Protein AF-A0AAW8ALI7-F1 (afdb_monomer_lite)

Sequence (85 aa):
ALHGLDWQAVYDRYLPRLAHVQRREDLNDLLVQMIAELQVGHNRVGAGDVHQEARVPVGLLGADFRIVQGRYQIARLYPGDRLDP

Foldseek 3Di:
DQLPDPLVVLCVVLVVVVVVDDFPVSVQVSVQVSCVVSVDPPPHGDDDPHDDDDDDDDDDPQFDWDADPNDTDTPDHHDDPPPDD

InterPro domains:
  IPR012393 Tricorn protease [PTHR43253] (2-82)
  IPR028204 Tricorn protease C1 domain [PF14684] (2-36)
  IPR029045 ClpP/crotonase-like domain superfamily [SSF52096] (2-56)

pLDDT: mean 91.93, std 7.83, range [58.75, 98.38]

Radius of gyration: 23.32 Å; chains: 1; bounding box: 54×21×56 Å

Secondary structure (DSSP, 8-state):
-BTTB-HHHHHHHHGGGGGG--SHHHHHHHHHHHHHTT--TT-----SS---PPP--PPP-SEEEEEETTEEEEEEE----SS--

Organism: Klebsiella pneumoniae (NCBI:txid573)

Structure (mmCIF, N/CA/C/O backbone):
data_AF-A0AAW8ALI7-F1
#
_entry.id   AF-A0AAW8ALI7-F1
#
loop_
_atom_site.group_PDB
_atom_site.id
_atom_site.type_symbol
_atom_site.label_atom_id
_atom_site.label_alt_id
_atom_site.label_comp_id
_atom_site.label_asym_id
_atom_site.label_entity_id
_atom_site.label_seq_id
_atom_site.pdbx_PDB_ins_code
_atom_site.Cartn_x
_atom_site.Cartn_y
_atom_site.Cartn_z
_atom_site.occupancy
_atom_site.B_iso_or_equiv
_atom_site.auth_seq_id
_atom_site.auth_comp_id
_atom_site.auth_asym_id
_atom_site.auth_atom_id
_atom_site.pdbx_PDB_model_num
ATOM 1 N N . ALA A 1 1 ? 23.787 -0.761 -14.703 1.00 75.62 1 ALA A N 1
ATOM 2 C CA . ALA A 1 1 ? 22.969 -1.840 -14.120 1.00 75.62 1 ALA A CA 1
ATOM 3 C C . ALA A 1 1 ? 22.544 -1.426 -12.721 1.00 75.62 1 ALA A C 1
ATOM 5 O O . ALA A 1 1 ? 23.391 -0.967 -11.961 1.00 75.62 1 ALA A O 1
ATOM 6 N N . LEU A 1 2 ? 21.257 -1.533 -12.403 1.00 90.88 2 LEU A N 1
ATOM 7 C CA . LEU A 1 2 ? 20.716 -1.221 -11.081 1.00 90.88 2 LEU A CA 1
ATOM 8 C C . LEU A 1 2 ? 20.442 -2.545 -10.370 1.00 90.88 2 LEU A C 1
ATOM 10 O O . LEU A 1 2 ? 19.660 -3.345 -10.866 1.00 90.88 2 LEU A O 1
ATOM 14 N N . HIS A 1 3 ? 21.134 -2.808 -9.261 1.00 91.00 3 HIS A N 1
ATOM 15 C CA . HIS A 1 3 ? 21.039 -4.084 -8.537 1.00 91.00 3 HIS A CA 1
ATOM 16 C C . HIS A 1 3 ? 21.256 -5.330 -9.431 1.00 91.00 3 HIS A C 1
ATOM 18 O O . HIS A 1 3 ? 20.587 -6.346 -9.295 1.00 91.00 3 HIS A O 1
ATOM 24 N N . GLY A 1 4 ? 22.181 -5.235 -10.395 1.00 93.31 4 GLY A N 1
ATOM 25 C CA . GLY A 1 4 ? 22.468 -6.312 -11.355 1.00 93.31 4 GLY A CA 1
ATOM 26 C C . GLY A 1 4 ? 21.502 -6.404 -12.544 1.00 93.31 4 GLY A C 1
ATOM 27 O O . GLY A 1 4 ? 21.740 -7.206 -13.441 1.00 93.31 4 GLY A O 1
ATOM 28 N N . LEU A 1 5 ? 20.467 -5.561 -12.601 1.00 94.50 5 LEU A N 1
ATOM 29 C CA . LEU A 1 5 ? 19.485 -5.539 -13.685 1.00 94.50 5 LEU A CA 1
ATOM 30 C C . LEU A 1 5 ? 19.792 -4.472 -14.739 1.00 94.50 5 LEU A C 1
ATOM 32 O O . LEU A 1 5 ? 20.312 -3.386 -14.439 1.00 94.50 5 LEU A O 1
ATOM 36 N N . ASP A 1 6 ? 19.402 -4.764 -15.978 1.00 96.50 6 ASP A N 1
ATOM 37 C CA . ASP A 1 6 ? 19.192 -3.744 -17.001 1.00 96.50 6 ASP A CA 1
ATOM 38 C C . ASP A 1 6 ? 17.883 -3.008 -16.698 1.00 96.50 6 ASP A C 1
ATOM 40 O O . ASP A 1 6 ? 16.781 -3.500 -16.939 1.00 96.50 6 ASP A O 1
ATOM 44 N N . TRP A 1 7 ? 18.018 -1.817 -16.123 1.00 95.31 7 TRP A N 1
ATOM 45 C CA . TRP A 1 7 ? 16.870 -1.026 -15.704 1.00 95.31 7 TRP A CA 1
ATOM 46 C C . TRP A 1 7 ? 16.045 -0.498 -16.881 1.00 95.31 7 TRP A C 1
ATOM 48 O O . TRP A 1 7 ? 14.836 -0.325 -16.737 1.00 95.31 7 TRP A O 1
ATOM 58 N N . GLN A 1 8 ? 16.669 -0.289 -18.045 1.00 97.44 8 GLN A N 1
ATOM 59 C CA . GLN A 1 8 ? 15.948 0.136 -19.241 1.00 97.44 8 GLN A CA 1
ATOM 60 C C . GLN A 1 8 ? 15.068 -1.006 -19.754 1.00 97.44 8 GLN A C 1
ATOM 62 O O . GLN A 1 8 ? 13.883 -0.795 -19.986 1.00 97.44 8 GLN A O 1
ATOM 67 N N . ALA A 1 9 ? 15.596 -2.232 -19.809 1.00 97.88 9 ALA A N 1
ATOM 68 C CA . ALA A 1 9 ? 14.808 -3.407 -20.186 1.00 97.88 9 ALA A CA 1
ATOM 69 C C . ALA A 1 9 ? 13.641 -3.673 -19.215 1.00 97.88 9 ALA A C 1
ATOM 71 O O . ALA A 1 9 ? 12.549 -4.060 -19.638 1.00 97.88 9 ALA A O 1
ATOM 72 N N . VAL A 1 10 ? 13.844 -3.436 -17.911 1.00 97.88 10 VAL A N 1
ATOM 73 C CA . VAL A 1 10 ? 12.753 -3.479 -16.924 1.00 97.88 10 VAL A CA 1
ATOM 74 C C . VAL A 1 10 ? 11.715 -2.404 -17.243 1.00 97.88 10 VAL A C 1
ATOM 76 O O . VAL A 1 10 ? 10.542 -2.728 -17.361 1.00 97.88 10 VAL A O 1
ATOM 79 N N . TYR A 1 11 ? 12.110 -1.148 -17.449 1.00 97.38 11 TYR A N 1
ATOM 80 C CA . TYR A 1 11 ? 11.172 -0.086 -17.823 1.00 97.38 11 TYR A CA 1
ATOM 81 C C . TYR A 1 11 ? 10.373 -0.427 -19.094 1.00 97.38 11 TYR A C 1
ATOM 83 O O . TYR A 1 11 ? 9.142 -0.374 -19.077 1.00 97.38 11 TYR A O 1
ATOM 91 N N . ASP A 1 12 ? 11.048 -0.864 -20.158 1.00 98.38 12 ASP A N 1
ATOM 92 C CA . ASP A 1 12 ? 10.434 -1.197 -21.448 1.00 98.38 12 ASP A CA 1
ATOM 93 C C . ASP A 1 12 ? 9.421 -2.348 -21.329 1.00 98.38 12 ASP A C 1
ATOM 95 O O . ASP A 1 12 ? 8.400 -2.363 -22.018 1.00 98.38 12 ASP A O 1
ATOM 99 N N . ARG A 1 13 ? 9.648 -3.293 -20.407 1.00 98.06 13 ARG A N 1
ATOM 100 C CA . ARG A 1 13 ? 8.709 -4.387 -20.110 1.00 98.06 13 ARG A CA 1
ATOM 101 C C . ARG A 1 13 ? 7.403 -3.895 -19.479 1.00 98.06 13 ARG A C 1
ATOM 103 O O . ARG A 1 13 ? 6.352 -4.497 -19.714 1.00 98.06 13 ARG A O 1
ATOM 110 N N . TYR A 1 14 ? 7.454 -2.846 -18.660 1.00 98.19 14 TYR A N 1
ATOM 111 C CA . TYR A 1 14 ? 6.288 -2.336 -17.929 1.00 98.19 14 TYR A CA 1
ATOM 112 C C . TYR A 1 14 ? 5.591 -1.175 -18.646 1.00 98.19 14 TYR A C 1
ATOM 114 O O . TYR A 1 14 ? 4.383 -1.014 -18.477 1.00 98.19 14 TYR A O 1
ATOM 122 N N . LEU A 1 15 ? 6.298 -0.418 -19.490 1.00 98.31 15 LEU A N 1
ATOM 123 C CA . LEU A 1 15 ? 5.764 0.747 -20.199 1.00 98.31 15 LEU A CA 1
ATOM 124 C C . LEU A 1 15 ? 4.450 0.477 -20.966 1.00 98.31 15 LEU A C 1
ATOM 126 O O . LEU A 1 15 ? 3.511 1.254 -20.788 1.00 98.31 15 LEU A O 1
ATOM 130 N N . PRO A 1 16 ? 4.291 -0.612 -21.750 1.00 98.31 16 PRO A N 1
ATOM 131 C CA . PRO A 1 16 ? 3.046 -0.858 -22.485 1.00 98.31 16 PRO A CA 1
ATOM 132 C C . PRO A 1 16 ? 1.822 -1.026 -21.579 1.00 98.31 16 PRO A C 1
ATOM 134 O O . PRO A 1 16 ? 0.701 -0.720 -21.979 1.00 98.31 16 PRO A O 1
ATOM 137 N N . ARG A 1 17 ? 2.023 -1.483 -20.335 1.00 97.94 17 ARG A N 1
ATOM 138 C CA . ARG A 1 17 ? 0.936 -1.691 -19.371 1.00 97.94 17 ARG A CA 1
ATOM 139 C C . ARG A 1 17 ? 0.344 -0.378 -18.862 1.00 97.94 17 ARG A C 1
ATOM 141 O O . ARG A 1 17 ? -0.774 -0.390 -18.354 1.00 97.94 17 ARG A O 1
ATOM 148 N N . LEU A 1 18 ? 1.047 0.745 -19.040 1.00 97.38 18 LEU A N 1
ATOM 149 C CA . LEU A 1 18 ? 0.545 2.073 -18.690 1.00 97.38 18 LEU A CA 1
ATOM 150 C C . LEU A 1 18 ? -0.774 2.396 -19.410 1.00 97.38 18 LEU A C 1
ATOM 152 O O . LEU A 1 18 ? -1.617 3.079 -18.844 1.00 97.38 18 LEU A O 1
ATOM 156 N N . ALA A 1 19 ? -1.001 1.843 -20.607 1.00 98.06 19 ALA A N 1
ATOM 157 C CA . ALA A 1 19 ? -2.249 2.014 -21.354 1.00 98.06 19 ALA A CA 1
ATOM 158 C C . ALA A 1 19 ? -3.494 1.449 -20.635 1.00 98.06 19 ALA A C 1
ATOM 160 O O . ALA A 1 19 ? -4.618 1.808 -20.978 1.00 98.06 19 ALA A O 1
ATOM 161 N N . HIS A 1 20 ? -3.309 0.567 -19.648 1.00 97.25 20 HIS A N 1
ATOM 162 C CA . HIS A 1 20 ? -4.395 -0.041 -18.877 1.00 97.25 20 HIS A CA 1
ATOM 163 C C . HIS A 1 20 ? -4.641 0.641 -17.527 1.00 97.25 20 HIS A C 1
ATOM 165 O O . HIS A 1 20 ? -5.602 0.293 -16.846 1.00 97.25 20 HIS A O 1
ATOM 171 N N . VAL A 1 21 ? -3.810 1.611 -17.141 1.00 97.69 21 VAL A N 1
ATOM 172 C CA . VAL A 1 21 ? -3.971 2.373 -15.898 1.00 97.69 21 VAL A CA 1
ATOM 173 C C . VAL A 1 21 ? -5.174 3.304 -16.032 1.00 97.69 21 VAL A C 1
ATOM 175 O O . VAL A 1 21 ? -5.214 4.135 -16.935 1.00 97.69 21 VAL A O 1
ATOM 178 N N . GLN A 1 22 ? -6.151 3.173 -15.133 1.00 96.88 22 GLN A N 1
ATOM 179 C CA . GLN A 1 22 ? -7.348 4.021 -15.100 1.00 96.88 22 GLN A CA 1
ATOM 180 C C . GLN A 1 22 ? -7.353 4.955 -13.890 1.00 96.88 22 GLN A C 1
ATOM 182 O O . GLN A 1 22 ? -7.913 6.049 -13.948 1.00 96.88 22 GLN A O 1
ATOM 187 N N . ARG A 1 23 ? -6.746 4.524 -12.781 1.00 96.00 23 ARG A N 1
ATOM 188 C CA . ARG A 1 23 ? -6.724 5.251 -11.510 1.00 96.00 23 ARG A CA 1
ATOM 189 C C . ARG A 1 23 ? -5.319 5.328 -10.920 1.00 96.00 23 ARG A C 1
ATOM 191 O O . ARG A 1 23 ? -4.401 4.614 -11.331 1.00 96.00 23 ARG A O 1
ATOM 198 N N . ARG A 1 24 ? -5.138 6.209 -9.931 1.00 96.44 24 ARG A N 1
ATOM 199 C CA . ARG A 1 24 ? -3.845 6.411 -9.260 1.00 96.44 24 ARG A CA 1
ATOM 200 C C . ARG A 1 24 ? -3.353 5.134 -8.577 1.00 96.44 24 ARG A C 1
ATOM 202 O O . ARG A 1 24 ? -2.143 4.906 -8.527 1.00 96.44 24 ARG A O 1
ATOM 209 N N . GLU A 1 25 ? -4.282 4.326 -8.083 1.00 96.31 25 GLU A N 1
ATOM 210 C CA . GLU A 1 25 ? -4.075 3.012 -7.486 1.00 96.31 25 GLU A CA 1
ATOM 211 C C . GLU A 1 25 ? -3.496 2.024 -8.508 1.00 96.31 25 GLU A C 1
ATOM 213 O O . GLU A 1 25 ? -2.465 1.420 -8.229 1.00 96.31 25 GLU 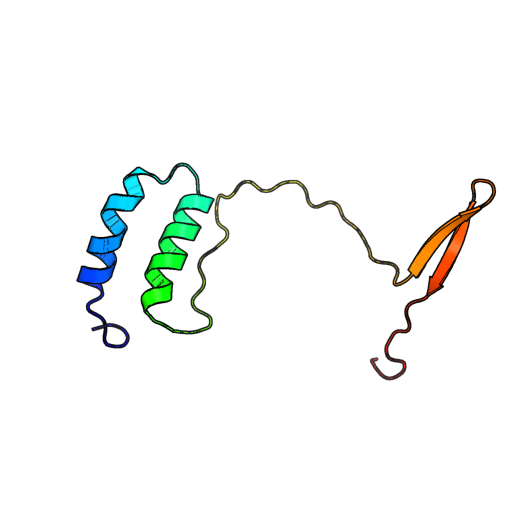A O 1
ATOM 218 N N . ASP A 1 26 ? -4.042 1.964 -9.729 1.00 96.69 26 ASP A N 1
ATOM 219 C CA . ASP A 1 26 ? -3.522 1.091 -10.794 1.00 96.69 26 ASP A CA 1
ATOM 220 C C . ASP A 1 26 ? -2.072 1.462 -11.162 1.00 96.69 26 ASP A C 1
ATOM 222 O O . ASP A 1 26 ? -1.229 0.598 -11.410 1.00 96.69 26 ASP A O 1
ATOM 226 N N . LEU A 1 27 ? -1.753 2.764 -11.162 1.00 97.06 27 LEU A N 1
ATOM 227 C CA . LEU A 1 27 ? -0.383 3.236 -11.372 1.00 97.06 27 LEU A CA 1
ATOM 228 C C . LEU A 1 27 ? 0.535 2.847 -10.207 1.00 97.06 27 LEU A C 1
ATOM 230 O O . LEU A 1 27 ? 1.691 2.494 -10.433 1.00 97.06 27 LEU A O 1
ATOM 234 N N . ASN A 1 28 ? 0.051 2.919 -8.963 1.00 96.88 28 ASN A N 1
ATOM 235 C CA . ASN A 1 28 ? 0.817 2.452 -7.807 1.00 96.88 28 ASN A CA 1
ATOM 236 C C . ASN A 1 28 ? 1.129 0.960 -7.930 1.00 96.88 28 ASN A C 1
ATOM 238 O O . ASN A 1 28 ? 2.284 0.585 -7.753 1.00 96.88 28 ASN A O 1
ATOM 242 N N . ASP A 1 29 ? 0.153 0.140 -8.312 1.00 95.94 29 ASP A N 1
ATOM 243 C CA . ASP A 1 29 ? 0.345 -1.299 -8.498 1.00 95.94 29 ASP A CA 1
ATOM 244 C C . ASP A 1 29 ? 1.350 -1.605 -9.611 1.00 95.94 29 ASP A C 1
ATOM 246 O O . ASP A 1 29 ? 2.245 -2.435 -9.432 1.00 95.94 29 ASP A O 1
ATOM 250 N N . LEU A 1 30 ? 1.257 -0.899 -10.743 1.00 97.44 30 LEU A N 1
ATOM 251 C CA . LEU A 1 30 ? 2.227 -1.005 -11.834 1.00 97.44 30 LEU A CA 1
ATOM 252 C C . LEU A 1 30 ? 3.652 -0.708 -11.341 1.00 97.44 30 LEU A C 1
ATOM 254 O O . LEU A 1 30 ? 4.578 -1.482 -11.595 1.00 97.44 30 LEU A O 1
ATOM 258 N N . LEU A 1 31 ? 3.825 0.409 -10.632 1.00 96.94 31 LEU A N 1
ATOM 259 C CA . LEU A 1 31 ? 5.122 0.843 -10.123 1.00 96.94 31 LEU A CA 1
ATOM 260 C C . LEU A 1 31 ? 5.655 -0.113 -9.051 1.00 96.94 31 LEU A C 1
ATOM 262 O O . LEU A 1 31 ? 6.838 -0.436 -9.085 1.00 96.94 31 LEU A O 1
ATOM 266 N N . VAL A 1 32 ? 4.802 -0.619 -8.153 1.00 96.44 32 VAL A N 1
ATOM 267 C CA . VAL A 1 32 ? 5.170 -1.641 -7.158 1.00 96.44 32 VAL A CA 1
ATOM 268 C C . VAL A 1 32 ? 5.687 -2.902 -7.847 1.00 96.44 32 VAL A C 1
ATOM 270 O O . VAL A 1 32 ? 6.734 -3.416 -7.460 1.00 96.44 32 VAL A O 1
ATOM 273 N N . GLN A 1 33 ? 5.011 -3.380 -8.893 1.00 95.88 33 GLN A N 1
ATOM 274 C CA . GLN A 1 33 ? 5.474 -4.552 -9.637 1.00 95.88 33 GLN A CA 1
ATOM 275 C C . GLN A 1 33 ? 6.807 -4.301 -10.353 1.00 95.88 33 GLN A C 1
ATOM 277 O O . GLN A 1 33 ? 7.636 -5.205 -10.402 1.00 95.88 33 GLN A O 1
ATOM 282 N N . MET A 1 34 ? 7.023 -3.104 -10.907 1.00 97.19 34 MET A N 1
ATOM 283 C CA . MET A 1 34 ? 8.272 -2.751 -11.589 1.00 97.19 34 MET A CA 1
ATOM 284 C C . MET A 1 34 ? 9.448 -2.662 -10.609 1.00 97.19 34 MET A C 1
ATOM 286 O O . MET A 1 34 ? 10.5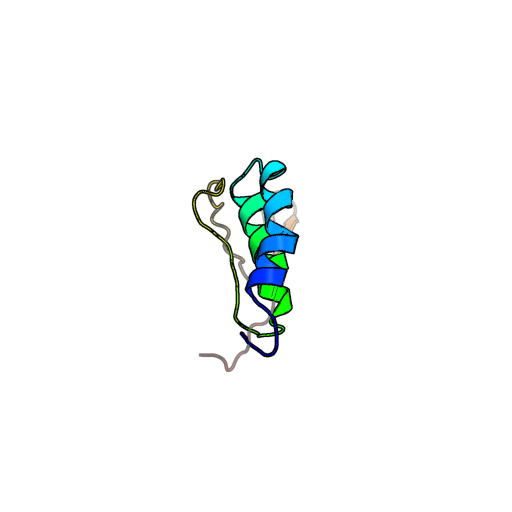13 -3.221 -10.861 1.00 97.19 34 MET A O 1
ATOM 290 N N . ILE A 1 35 ? 9.271 -1.984 -9.471 1.00 95.75 35 ILE A N 1
ATOM 291 C CA . ILE A 1 35 ? 10.347 -1.821 -8.483 1.00 95.75 35 ILE A CA 1
ATOM 292 C C . ILE A 1 35 ? 10.625 -3.101 -7.684 1.00 95.75 35 ILE A C 1
ATOM 294 O O . ILE A 1 35 ? 11.726 -3.243 -7.152 1.00 95.75 35 ILE A O 1
ATOM 298 N N . ALA A 1 36 ? 9.669 -4.036 -7.614 1.00 95.00 36 ALA A N 1
ATOM 299 C CA . ALA A 1 36 ? 9.850 -5.336 -6.967 1.00 95.00 36 ALA A CA 1
ATOM 300 C C . ALA A 1 36 ? 10.922 -6.201 -7.652 1.00 95.00 36 ALA A C 1
ATOM 302 O O . ALA A 1 36 ? 11.567 -7.002 -6.975 1.00 95.00 36 ALA A O 1
ATOM 303 N N . GLU A 1 37 ? 11.172 -5.994 -8.951 1.00 95.88 37 GLU A N 1
ATOM 304 C CA . GLU A 1 37 ? 12.240 -6.680 -9.695 1.00 95.88 37 GLU A CA 1
ATOM 305 C C . GLU A 1 37 ? 13.619 -6.449 -9.053 1.00 95.88 37 GLU A C 1
ATOM 307 O O . GLU A 1 37 ? 14.481 -7.319 -9.105 1.00 95.88 37 GLU A O 1
ATOM 312 N N . LEU A 1 38 ? 13.817 -5.325 -8.351 1.00 94.31 38 LEU A N 1
ATOM 313 C CA . LEU A 1 38 ? 15.070 -5.031 -7.652 1.00 94.31 38 LEU A CA 1
ATOM 314 C C . LEU A 1 38 ? 15.354 -5.976 -6.475 1.00 94.31 38 LEU A C 1
ATOM 316 O O . LEU A 1 38 ? 16.502 -6.051 -6.053 1.00 94.31 38 LEU A O 1
ATOM 320 N N . GLN A 1 39 ? 14.355 -6.683 -5.933 1.00 91.12 39 GLN A N 1
ATOM 321 C CA . GLN A 1 39 ? 14.500 -7.557 -4.754 1.00 91.12 39 GLN A CA 1
ATOM 322 C C . GLN A 1 39 ? 15.073 -6.840 -3.513 1.00 91.12 39 GLN A C 1
ATOM 324 O O . GLN A 1 39 ? 15.748 -7.440 -2.677 1.00 91.12 39 GLN A O 1
ATOM 329 N N . VAL A 1 40 ? 14.790 -5.540 -3.373 1.00 91.69 40 VAL A N 1
ATOM 330 C CA . VAL A 1 40 ? 15.242 -4.700 -2.253 1.00 91.69 40 VAL A CA 1
ATOM 331 C C . VAL A 1 40 ? 14.070 -4.375 -1.326 1.00 91.69 40 VAL A C 1
ATOM 333 O O . VAL A 1 40 ? 13.028 -3.883 -1.759 1.00 91.69 40 VAL A O 1
ATOM 336 N N . GLY A 1 41 ? 14.249 -4.622 -0.025 1.00 89.50 41 GLY A N 1
ATOM 337 C CA . GLY A 1 41 ? 13.283 -4.239 1.006 1.00 89.50 41 GLY A CA 1
ATOM 338 C C . GLY A 1 41 ? 13.175 -2.718 1.182 1.00 89.50 41 GLY A C 1
ATOM 339 O O . GLY A 1 41 ? 14.066 -1.972 0.798 1.00 89.50 41 GLY A O 1
ATOM 340 N N . HIS A 1 42 ? 12.084 -2.244 1.790 1.00 89.56 42 HIS A N 1
ATOM 341 C CA . HIS A 1 42 ? 11.791 -0.810 2.004 1.00 89.56 42 HIS A CA 1
ATOM 342 C C . HIS A 1 42 ? 11.674 0.049 0.737 1.00 89.56 42 HIS A C 1
ATOM 344 O O . HIS A 1 42 ? 11.443 1.251 0.840 1.00 89.56 42 HIS A O 1
ATOM 350 N N . ASN A 1 43 ? 11.732 -0.556 -0.447 1.00 88.69 43 ASN A N 1
ATOM 351 C CA . ASN A 1 43 ? 11.369 0.106 -1.683 1.00 88.69 43 ASN A CA 1
ATOM 352 C C . ASN A 1 43 ? 9.860 -0.048 -1.901 1.00 88.69 43 ASN A C 1
ATOM 354 O O . ASN A 1 43 ? 9.373 -1.137 -2.204 1.00 88.69 43 ASN A O 1
ATOM 358 N N . ARG A 1 44 ? 9.104 1.018 -1.640 1.00 88.75 44 ARG A N 1
ATOM 359 C CA . ARG A 1 44 ? 7.638 1.000 -1.668 1.00 88.75 44 ARG A CA 1
ATOM 360 C C . ARG A 1 44 ? 7.126 2.183 -2.468 1.00 88.75 44 ARG A C 1
ATOM 362 O O . ARG A 1 44 ? 7.663 3.282 -2.374 1.00 88.75 44 ARG A O 1
ATOM 369 N N . VAL A 1 45 ? 6.038 1.953 -3.188 1.00 91.75 45 VAL A N 1
ATOM 370 C CA . VAL A 1 45 ? 5.248 2.990 -3.847 1.00 91.75 45 VAL A CA 1
ATOM 371 C C . VAL A 1 45 ? 3.814 2.863 -3.350 1.00 91.75 45 VAL A C 1
ATOM 373 O O . VAL A 1 45 ? 3.300 1.763 -3.173 1.00 91.75 45 VAL A O 1
ATOM 376 N N . GLY A 1 46 ? 3.187 3.997 -3.068 1.00 90.44 46 GLY A N 1
ATOM 377 C CA . GLY A 1 46 ? 1.819 4.080 -2.578 1.00 90.44 46 GLY A CA 1
ATOM 378 C C . GLY A 1 46 ? 1.409 5.535 -2.378 1.00 90.44 46 GLY A C 1
ATOM 379 O O . GLY A 1 46 ? 2.208 6.444 -2.612 1.00 90.44 46 GLY A O 1
ATOM 380 N N . ALA A 1 47 ? 0.175 5.744 -1.916 1.00 88.81 47 ALA A N 1
ATOM 381 C CA . ALA A 1 47 ? -0.418 7.066 -1.700 1.00 88.81 47 ALA A CA 1
ATOM 382 C C . ALA A 1 47 ? -0.446 7.948 -2.974 1.00 88.81 47 ALA A C 1
ATOM 384 O O . ALA A 1 47 ? -0.369 7.454 -4.105 1.00 88.81 47 ALA A O 1
ATOM 385 N N . GLY A 1 48 ? -0.611 9.259 -2.784 1.00 91.00 48 GLY A N 1
ATOM 386 C CA . GLY A 1 48 ? -0.819 10.249 -3.839 1.00 91.00 48 GLY A CA 1
ATOM 387 C C . GLY A 1 48 ? -2.284 10.662 -3.950 1.00 91.00 48 GLY A C 1
ATOM 388 O O . GLY A 1 48 ? -3.016 10.615 -2.962 1.00 91.00 48 GLY A O 1
ATOM 389 N N . ASP A 1 49 ? -2.693 11.049 -5.157 1.00 92.62 49 ASP A N 1
ATOM 390 C CA . ASP A 1 49 ? -4.073 11.419 -5.499 1.00 92.62 49 ASP A CA 1
ATOM 391 C C . ASP A 1 49 ? -4.969 10.176 -5.656 1.00 92.62 49 ASP A C 1
ATOM 393 O O . ASP A 1 49 ? -5.485 9.867 -6.725 1.00 92.62 49 ASP A O 1
ATOM 397 N N . VAL A 1 50 ? -5.018 9.369 -4.597 1.00 94.50 50 VAL A N 1
ATOM 398 C CA . VAL A 1 50 ? -5.901 8.205 -4.470 1.00 94.50 50 VAL A CA 1
ATOM 399 C C . VAL A 1 50 ? -7.209 8.642 -3.830 1.00 94.50 50 VAL A C 1
ATOM 401 O O . VAL A 1 50 ? -7.224 9.577 -3.021 1.00 94.50 50 VAL A O 1
ATOM 404 N N . HIS A 1 51 ? -8.303 7.952 -4.147 1.00 91.06 51 HIS A N 1
ATOM 405 C CA . HIS A 1 51 ? -9.566 8.233 -3.474 1.00 91.06 51 HIS A CA 1
ATOM 406 C C . HIS A 1 51 ? -9.430 7.923 -1.978 1.00 91.06 51 HIS A C 1
ATOM 408 O O . HIS A 1 51 ? -9.020 6.828 -1.591 1.00 91.06 51 HIS A O 1
ATOM 414 N N . GLN A 1 52 ? -9.762 8.893 -1.128 1.00 90.12 52 GLN A N 1
ATOM 415 C CA . GLN A 1 52 ? -9.731 8.732 0.321 1.00 90.12 52 GLN A CA 1
ATOM 416 C C . GLN A 1 52 ? -11.125 8.956 0.885 1.00 90.12 52 GLN A C 1
ATOM 418 O O . GLN A 1 52 ? -11.684 10.048 0.785 1.00 90.12 52 GLN A O 1
ATOM 423 N N . GLU A 1 53 ? -11.667 7.920 1.512 1.00 89.56 53 GLU A N 1
ATOM 424 C CA . GLU A 1 53 ? -12.875 8.045 2.312 1.00 89.56 53 GLU A CA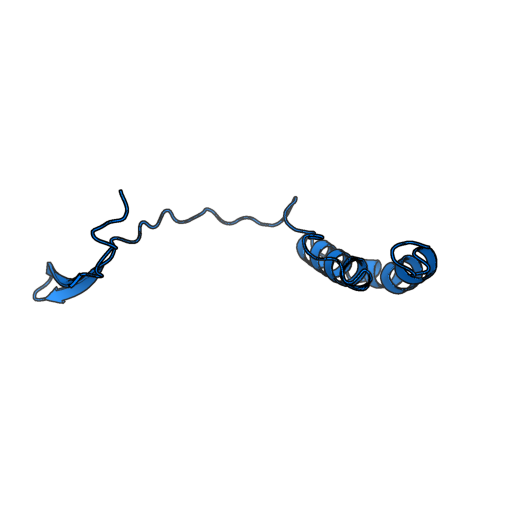 1
ATOM 425 C C . GLU A 1 53 ? -12.562 8.707 3.658 1.00 89.56 53 GLU A C 1
ATOM 427 O O . GLU A 1 53 ? -11.443 8.632 4.183 1.00 89.56 53 GLU A O 1
ATOM 432 N N . ALA A 1 54 ? -13.570 9.358 4.239 1.00 91.25 54 ALA A N 1
ATOM 433 C CA . ALA A 1 54 ? -13.448 9.913 5.576 1.00 91.25 54 ALA A CA 1
ATOM 434 C C . ALA A 1 54 ? -13.138 8.787 6.570 1.00 9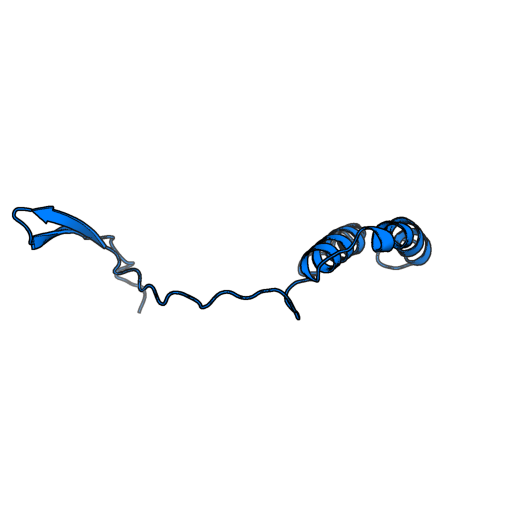1.25 54 ALA A C 1
ATOM 436 O O . ALA A 1 54 ? -13.886 7.815 6.693 1.00 91.25 54 ALA A O 1
ATOM 437 N N . ARG A 1 55 ? -12.033 8.924 7.309 1.00 87.31 55 ARG A N 1
ATOM 438 C CA . ARG A 1 55 ? -11.700 7.969 8.367 1.00 87.31 55 ARG A CA 1
ATOM 439 C C . ARG A 1 55 ? -12.786 8.012 9.431 1.00 87.31 55 ARG A C 1
ATOM 441 O O . ARG A 1 55 ? -13.059 9.073 9.985 1.00 87.31 55 ARG A O 1
ATOM 448 N N . VAL A 1 56 ? -13.350 6.855 9.757 1.00 89.56 56 VAL A N 1
ATOM 449 C CA . VAL A 1 56 ? -14.217 6.716 10.927 1.00 89.56 56 VAL A CA 1
ATOM 450 C C . VAL A 1 56 ? -13.312 6.654 12.160 1.00 89.56 56 VAL A C 1
ATOM 452 O O . VAL A 1 56 ? -12.527 5.709 12.277 1.00 89.56 56 VAL A O 1
ATOM 455 N N . PRO A 1 57 ? -13.364 7.640 13.074 1.00 85.19 57 PRO A N 1
ATOM 456 C CA . PRO A 1 57 ? -12.559 7.603 14.283 1.00 85.19 57 PRO A CA 1
ATOM 457 C C . PRO A 1 57 ? -13.128 6.534 15.220 1.00 85.19 57 PRO A C 1
ATOM 459 O O . PRO A 1 57 ? -14.092 6.764 15.945 1.00 85.19 57 PRO A O 1
ATOM 462 N N . VAL A 1 58 ? -12.535 5.344 15.188 1.00 83.94 58 VAL A N 1
ATOM 463 C CA . VAL A 1 58 ? -12.799 4.274 16.152 1.00 83.94 58 VAL A CA 1
ATOM 464 C C . VAL A 1 58 ? -11.643 4.206 17.141 1.00 83.94 58 VAL A C 1
ATOM 466 O O . VAL A 1 58 ? -10.481 4.121 16.751 1.00 83.94 58 VAL A O 1
ATOM 469 N N . GLY A 1 59 ? -11.980 4.215 18.429 1.00 83.25 59 GLY A N 1
ATOM 470 C CA . GLY A 1 59 ? -11.078 3.816 19.503 1.00 83.25 59 GLY A CA 1
ATOM 471 C C . GLY A 1 59 ? -11.377 2.378 19.910 1.00 83.25 59 GLY A C 1
ATOM 472 O O . GLY A 1 59 ? -12.520 2.051 20.231 1.00 83.25 59 GLY A O 1
ATOM 473 N N . LEU A 1 60 ? -10.363 1.516 19.905 1.00 87.56 60 LEU A N 1
ATOM 474 C CA . LEU A 1 60 ? -10.478 0.181 20.487 1.00 87.56 60 LEU A CA 1
ATOM 475 C C . LEU A 1 60 ? -10.303 0.303 22.006 1.00 87.56 60 LEU A C 1
ATOM 477 O O . LEU A 1 60 ? -9.266 0.763 22.473 1.00 87.56 60 LEU A O 1
ATOM 481 N N . LEU A 1 61 ? -11.317 -0.099 22.775 1.00 89.06 61 LEU A N 1
ATOM 482 C CA . LEU A 1 61 ? -11.345 0.059 24.240 1.00 89.06 61 LEU A CA 1
ATOM 483 C C . LEU A 1 61 ? -10.607 -1.050 25.003 1.00 89.06 61 LEU A C 1
ATOM 485 O O . LEU A 1 61 ? -10.667 -1.092 26.229 1.00 89.06 61 LEU A O 1
ATOM 489 N N . GLY A 1 62 ? -9.977 -1.993 24.299 1.00 91.00 62 GLY A N 1
ATOM 490 C CA . GLY A 1 62 ? -9.396 -3.174 24.936 1.00 91.00 62 GLY A CA 1
ATOM 491 C C . GLY A 1 62 ? -10.440 -4.027 25.666 1.00 91.00 62 GLY A C 1
ATOM 492 O O . GLY A 1 62 ? -10.103 -4.718 26.623 1.00 91.00 62 GLY A O 1
ATOM 493 N N . ALA A 1 63 ? -11.698 -4.027 25.215 1.00 93.75 63 ALA A N 1
ATOM 494 C CA . ALA A 1 63 ? -12.763 -4.844 25.788 1.00 93.75 63 ALA A CA 1
ATOM 495 C C . ALA A 1 63 ? -13.788 -5.294 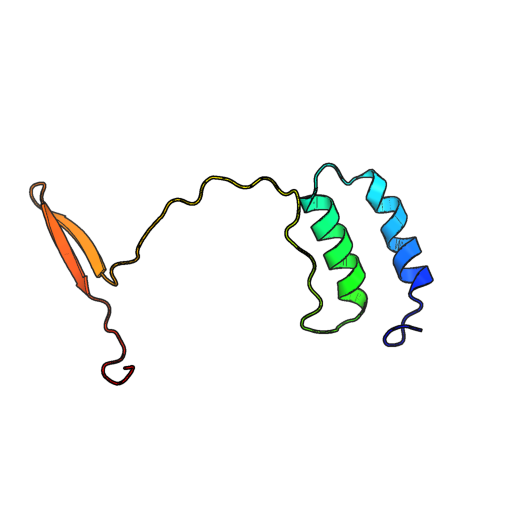24.736 1.00 93.75 63 ALA A C 1
ATOM 497 O O . ALA A 1 63 ? -14.074 -4.558 23.791 1.00 93.75 63 ALA A O 1
ATOM 498 N N . ASP A 1 64 ? -14.384 -6.467 24.955 1.00 94.81 64 ASP A N 1
ATOM 499 C CA . ASP A 1 64 ? -15.600 -6.901 24.267 1.00 94.81 64 ASP A CA 1
ATOM 500 C C . ASP A 1 64 ? -16.824 -6.502 25.093 1.00 94.81 64 ASP A C 1
ATOM 502 O O . ASP A 1 64 ? -16.835 -6.637 26.322 1.00 94.81 64 ASP A O 1
ATOM 506 N N . PHE A 1 65 ? -17.899 -6.093 24.422 1.00 94.56 65 PHE A N 1
ATOM 507 C CA . PHE A 1 65 ? -19.169 -5.750 25.057 1.00 94.56 65 PHE A CA 1
ATOM 508 C C . PHE A 1 65 ? -20.293 -6.642 24.536 1.00 94.56 65 PHE A C 1
ATOM 510 O O . PHE A 1 65 ? -20.312 -7.035 23.372 1.00 94.56 65 PHE A O 1
ATOM 517 N N . ARG A 1 66 ? -21.273 -6.917 25.395 1.00 97.06 66 ARG A N 1
ATOM 518 C CA . ARG A 1 66 ? -22.553 -7.530 25.025 1.00 97.06 66 ARG A CA 1
ATOM 519 C C . ARG A 1 66 ? -23.709 -6.668 25.514 1.00 97.06 66 ARG A C 1
ATOM 521 O O . ARG A 1 66 ? -23.573 -5.969 26.516 1.00 97.06 66 ARG A O 1
ATOM 528 N N . ILE A 1 67 ? -24.850 -6.732 24.834 1.00 97.19 67 ILE A N 1
ATOM 529 C CA . ILE A 1 67 ? -26.063 -6.030 25.264 1.00 97.19 67 ILE A CA 1
ATOM 530 C C . ILE A 1 67 ? -26.915 -6.984 26.101 1.00 97.19 67 ILE A C 1
ATOM 532 O O . ILE A 1 67 ? -27.323 -8.041 25.627 1.00 97.19 67 ILE A O 1
ATOM 536 N N . VAL A 1 68 ? -27.200 -6.601 27.345 1.00 97.25 68 VAL A N 1
ATOM 537 C CA . VAL A 1 68 ? -28.087 -7.329 28.262 1.00 97.25 68 VAL A CA 1
ATOM 538 C C . VAL A 1 68 ? -29.156 -6.361 28.743 1.00 97.25 68 VAL A C 1
ATOM 540 O O . VAL A 1 68 ? -28.837 -5.313 29.298 1.00 97.25 68 VAL A O 1
ATOM 543 N N . GLN A 1 69 ? -30.430 -6.688 28.497 1.00 96.50 69 GLN A N 1
ATOM 544 C CA . GLN A 1 69 ? -31.577 -5.848 28.881 1.00 96.50 69 GLN A CA 1
ATOM 545 C C . GLN A 1 69 ? -31.440 -4.380 28.417 1.00 96.50 69 GLN A C 1
ATOM 547 O O . GLN A 1 69 ? -31.739 -3.445 29.157 1.00 96.50 69 GLN A O 1
ATOM 552 N N . GLY A 1 70 ? -30.937 -4.171 27.195 1.00 96.50 70 GLY A N 1
ATOM 553 C CA . GLY A 1 70 ? -30.755 -2.838 26.609 1.00 96.50 70 GLY A CA 1
ATOM 554 C C . GLY A 1 70 ? -29.563 -2.040 27.152 1.00 96.50 70 GLY A C 1
ATOM 555 O O . GLY A 1 70 ? -29.442 -0.858 26.845 1.00 96.50 70 GLY A O 1
ATOM 556 N N . ARG A 1 71 ? -28.677 -2.653 27.949 1.00 96.06 71 ARG A N 1
ATOM 557 C CA . ARG A 1 71 ? -27.469 -2.009 28.490 1.00 96.06 71 ARG A CA 1
ATOM 558 C C . ARG A 1 71 ? -26.211 -2.733 28.030 1.00 96.06 71 ARG A C 1
ATOM 560 O O . ARG A 1 71 ? -26.216 -3.954 27.882 1.00 96.06 71 ARG A O 1
ATOM 567 N N . TYR A 1 72 ? -25.129 -1.984 27.841 1.00 95.12 72 TYR A N 1
ATOM 568 C CA . TYR A 1 72 ? -23.814 -2.559 27.576 1.00 95.12 72 TYR A CA 1
ATOM 569 C C . TYR A 1 72 ? -23.246 -3.196 28.845 1.00 95.12 72 TYR A C 1
ATOM 571 O O . TYR A 1 72 ? -23.248 -2.591 29.916 1.00 95.12 72 TYR A O 1
ATOM 579 N N . GLN A 1 73 ? -22.731 -4.411 28.709 1.00 96.12 73 GLN A N 1
ATOM 580 C CA . GLN A 1 73 ? -21.991 -5.126 29.737 1.00 96.12 73 GLN A CA 1
ATOM 581 C C . GLN A 1 73 ? -20.645 -5.556 29.157 1.00 96.12 73 GLN A C 1
ATOM 583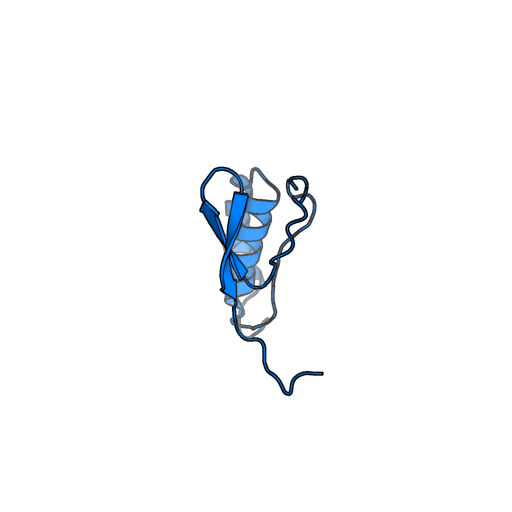 O O . GLN A 1 73 ? -20.602 -6.098 28.052 1.00 96.12 73 GLN A O 1
ATOM 588 N N . ILE A 1 74 ? -19.560 -5.346 29.907 1.00 95.81 74 ILE A N 1
ATOM 589 C CA . ILE A 1 74 ? -18.237 -5.863 29.543 1.00 95.81 74 ILE A CA 1
ATOM 590 C C . ILE A 1 74 ? -18.317 -7.389 29.552 1.00 95.81 74 ILE A C 1
ATOM 592 O O . ILE A 1 74 ? -18.573 -8.003 30.588 1.00 95.81 74 ILE A O 1
ATOM 596 N N . ALA A 1 75 ? -18.137 -7.989 28.382 1.00 95.81 75 ALA A N 1
ATOM 597 C CA . ALA A 1 75 ? -18.062 -9.432 28.217 1.00 95.81 75 ALA A CA 1
ATOM 598 C C . ALA A 1 75 ? -16.636 -9.928 28.473 1.00 95.81 75 ALA A C 1
ATOM 600 O O . ALA A 1 75 ? -16.444 -10.991 29.061 1.00 95.81 75 ALA A O 1
ATOM 601 N N . ARG A 1 76 ? -15.642 -9.138 28.057 1.00 93.56 76 ARG A N 1
ATOM 602 C CA . ARG A 1 76 ? -14.226 -9.452 28.222 1.00 93.56 76 ARG A CA 1
ATOM 603 C C . ARG A 1 76 ? -13.417 -8.172 28.329 1.00 93.56 76 ARG A C 1
ATOM 605 O O . ARG A 1 76 ? -13.663 -7.237 27.579 1.00 93.56 76 ARG A O 1
ATOM 612 N N . LEU A 1 77 ? -12.429 -8.165 29.214 1.00 92.81 77 LEU A N 1
ATOM 613 C CA . LEU A 1 77 ? -11.368 -7.164 29.236 1.00 92.81 77 LEU A CA 1
ATOM 614 C C . LEU A 1 77 ? -10.089 -7.830 28.723 1.00 92.81 77 LEU A C 1
ATOM 616 O O . LEU A 1 77 ? -9.714 -8.896 29.219 1.00 92.81 77 LEU A O 1
ATOM 620 N N . TYR A 1 78 ? -9.451 -7.248 27.711 1.00 90.31 78 TYR A N 1
ATOM 621 C CA . TYR A 1 78 ? -8.166 -7.734 27.222 1.00 90.31 78 TYR A CA 1
ATOM 622 C C . TYR A 1 78 ? -7.062 -7.246 28.172 1.00 90.31 78 TYR A C 1
ATOM 624 O O . TYR A 1 78 ? -7.012 -6.053 28.476 1.00 90.31 78 TYR A O 1
ATOM 632 N N . PRO A 1 79 ? -6.199 -8.141 28.682 1.00 84.44 79 PRO A N 1
ATOM 633 C CA . PRO A 1 79 ? -5.078 -7.725 29.511 1.00 84.44 79 PRO A CA 1
ATOM 634 C C . PRO A 1 79 ? -4.083 -6.929 28.657 1.00 84.44 79 PRO A C 1
ATOM 636 O O . PRO A 1 79 ? -3.699 -7.378 27.578 1.00 84.44 79 PRO A O 1
ATOM 639 N N . GLY A 1 80 ? -3.673 -5.758 29.144 1.00 79.38 80 GLY A N 1
ATOM 640 C CA . GLY A 1 80 ? -2.442 -5.112 28.685 1.00 79.38 80 GLY A CA 1
ATOM 641 C C . GLY A 1 80 ? -1.214 -5.762 29.325 1.00 79.38 80 GLY A C 1
ATOM 642 O O . GLY A 1 80 ? -1.352 -6.611 30.214 1.00 79.38 80 GLY A O 1
ATOM 643 N N . ASP A 1 81 ? -0.017 -5.349 28.911 1.00 79.31 81 ASP A N 1
ATOM 644 C CA . ASP A 1 81 ? 1.188 -5.652 29.682 1.00 79.31 81 ASP A CA 1
ATOM 645 C C . ASP A 1 81 ? 1.196 -4.773 30.942 1.00 79.31 81 ASP A C 1
ATOM 647 O O . ASP A 1 81 ? 1.028 -3.559 30.880 1.00 79.31 81 ASP A O 1
ATOM 651 N N . ARG A 1 82 ? 1.336 -5.395 32.115 1.00 66.62 82 ARG A N 1
ATOM 652 C CA . ARG A 1 82 ? 1.376 -4.697 33.410 1.00 66.62 82 ARG A CA 1
ATOM 653 C C . ARG A 1 82 ? 2.668 -3.883 33.579 1.00 66.62 82 ARG A C 1
ATOM 655 O O . ARG A 1 82 ? 2.716 -3.029 34.462 1.00 66.62 82 ARG A O 1
ATOM 662 N N . LEU A 1 83 ? 3.712 -4.214 32.816 1.00 69.81 83 LEU A N 1
ATOM 663 C CA . LEU A 1 83 ? 5.054 -3.643 32.926 1.00 69.81 83 LEU A CA 1
ATOM 664 C C . LEU A 1 83 ? 5.416 -2.697 31.773 1.00 69.81 83 LEU A C 1
ATOM 666 O O . LEU A 1 83 ? 6.463 -2.056 31.864 1.00 69.81 83 LEU A O 1
ATOM 670 N N . ASP A 1 84 ? 4.576 -2.575 30.740 1.00 61.16 84 ASP A N 1
ATOM 671 C CA . ASP A 1 84 ? 4.715 -1.479 29.778 1.00 61.16 84 ASP A CA 1
ATOM 672 C C . ASP A 1 84 ? 4.258 -0.165 30.451 1.00 61.16 84 ASP A C 1
ATOM 674 O O . ASP A 1 84 ? 3.168 -0.142 31.034 1.00 61.16 84 ASP A O 1
ATOM 678 N N . PRO A 1 85 ? 5.093 0.896 30.451 1.00 58.75 85 PRO A N 1
ATOM 679 C CA . PRO A 1 85 ? 4.773 2.181 31.078 1.00 58.75 85 PRO A CA 1
ATOM 680 C C . PRO A 1 85 ? 3.593 2.919 30.432 1.00 58.75 85 PRO A C 1
ATOM 682 O O . PRO A 1 85 ? 3.375 2.773 29.207 1.00 58.75 85 PRO A O 1
#